Protein AF-A0A914EU51-F1 (afdb_monomer)

Sequence (148 aa):
MKSFIVLIAVGLFVVALAEDKKKPPFLEGADEKTVKEFEELLSKSGGLTDKQIDEAVDAWAAKQAAAIKTKYTSFKGELKKHQEASEAAHKAAVAKFSADAKGADEKLSAIANNPALSAKEKGEKIEQIISGLPKPVREEIEKAMQGK

pLDDT: mean 75.96, std 17.78, range [23.94, 95.0]

Structure (mmCIF, N/CA/C/O backbone):
data_AF-A0A914EU51-F1
#
_entry.id   AF-A0A914EU51-F1
#
loop_
_atom_site.group_PDB
_atom_site.id
_atom_site.type_symbol
_atom_site.label_atom_id
_atom_site.label_alt_id
_atom_site.label_comp_id
_atom_site.label_asym_id
_atom_site.label_entity_id
_atom_site.label_seq_id
_atom_site.pdbx_PDB_ins_code
_atom_site.Cartn_x
_atom_site.Cartn_y
_atom_site.Cartn_z
_atom_site.occupancy
_atom_site.B_iso_or_equiv
_atom_site.auth_seq_id
_atom_site.auth_comp_id
_atom_site.auth_asym_id
_atom_site.auth_atom_id
_atom_site.pdbx_PDB_model_num
ATOM 1 N N . MET A 1 1 ? 2.422 14.700 19.267 1.00 27.89 1 MET A N 1
ATOM 2 C CA . MET A 1 1 ? 1.555 13.703 18.607 1.00 27.89 1 MET A CA 1
ATOM 3 C C . MET A 1 1 ? 2.331 12.405 18.554 1.00 27.89 1 MET A C 1
ATOM 5 O O . MET A 1 1 ? 3.401 12.394 17.966 1.00 27.89 1 MET A O 1
ATOM 9 N N . LYS A 1 2 ? 1.894 11.374 19.282 1.00 24.66 2 LYS A N 1
ATOM 10 C CA . LYS A 1 2 ? 2.523 10.050 19.215 1.00 24.66 2 LYS A CA 1
ATOM 11 C C . LYS A 1 2 ? 2.032 9.408 17.923 1.00 24.66 2 LYS A C 1
ATOM 13 O O . LYS A 1 2 ? 0.828 9.242 17.771 1.00 24.66 2 LYS A O 1
ATOM 18 N N . SER A 1 3 ? 2.943 9.184 16.981 1.00 23.94 3 SER A N 1
ATOM 19 C CA . SER A 1 3 ? 2.644 8.598 15.678 1.00 23.94 3 SER A CA 1
ATOM 20 C C . SER A 1 3 ? 1.916 7.274 15.869 1.00 23.94 3 SER A C 1
ATOM 22 O O . SER A 1 3 ? 2.454 6.344 16.468 1.00 23.94 3 SER A O 1
ATOM 24 N N . PHE A 1 4 ? 0.677 7.215 15.390 1.00 30.17 4 PHE A N 1
ATOM 25 C CA . PHE A 1 4 ? -0.086 5.986 15.295 1.00 30.17 4 PHE A CA 1
ATOM 26 C C . PHE A 1 4 ? 0.569 5.145 14.202 1.00 30.17 4 PHE A C 1
ATOM 28 O O . PHE A 1 4 ? 0.334 5.374 13.017 1.00 30.17 4 PHE A O 1
ATOM 35 N N . ILE A 1 5 ? 1.418 4.193 14.590 1.00 29.16 5 ILE A N 1
ATOM 36 C CA . ILE A 1 5 ? 1.791 3.092 13.703 1.00 29.16 5 ILE A CA 1
ATOM 37 C C . ILE A 1 5 ? 0.566 2.185 13.658 1.00 29.16 5 ILE A C 1
ATOM 39 O O . ILE A 1 5 ? 0.498 1.141 14.297 1.00 29.16 5 ILE A O 1
ATOM 43 N N . VAL A 1 6 ? -0.455 2.628 12.928 1.00 32.88 6 VAL A N 1
ATOM 44 C CA . VAL A 1 6 ? -1.298 1.666 12.245 1.00 32.88 6 VAL A CA 1
ATOM 45 C C . VAL A 1 6 ? -0.300 0.952 11.336 1.00 32.88 6 VAL A C 1
ATOM 47 O O . VAL A 1 6 ? 0.375 1.602 10.532 1.00 32.88 6 VAL A O 1
ATOM 50 N N . LEU A 1 7 ? -0.139 -0.362 11.497 1.00 34.78 7 LEU A N 1
ATOM 51 C CA . LEU A 1 7 ? 0.346 -1.218 10.417 1.00 34.78 7 LEU A CA 1
ATOM 52 C C . LEU A 1 7 ? -0.720 -1.134 9.323 1.00 34.78 7 LEU A C 1
ATOM 54 O O . LEU A 1 7 ? -1.510 -2.045 9.102 1.00 34.78 7 LEU A O 1
ATOM 58 N N . ILE A 1 8 ? -0.831 0.046 8.711 1.00 36.59 8 ILE A N 1
ATOM 59 C CA . ILE A 1 8 ? -1.607 0.239 7.516 1.00 36.59 8 ILE A CA 1
ATOM 60 C C . ILE A 1 8 ? -0.867 -0.683 6.561 1.00 36.59 8 ILE A C 1
ATOM 62 O O . ILE A 1 8 ? 0.346 -0.539 6.368 1.00 36.59 8 ILE A O 1
ATOM 66 N N . ALA A 1 9 ? -1.589 -1.613 5.955 1.00 39.19 9 ALA A N 1
ATOM 67 C CA . ALA A 1 9 ? -1.248 -2.075 4.625 1.00 39.19 9 ALA A CA 1
ATOM 68 C C . ALA A 1 9 ? -1.302 -0.850 3.682 1.00 39.19 9 ALA A C 1
ATOM 70 O O . ALA A 1 9 ? -2.173 -0.730 2.825 1.00 39.19 9 ALA A O 1
ATOM 71 N N . VAL A 1 10 ? -0.439 0.152 3.918 1.00 41.22 10 VAL A N 1
ATOM 72 C CA . VAL A 1 10 ? -0.095 1.148 2.920 1.00 41.22 10 VAL A CA 1
ATOM 73 C C . VAL A 1 10 ? 0.553 0.293 1.859 1.00 41.22 10 VAL A C 1
ATOM 75 O O . VAL A 1 10 ? 1.461 -0.470 2.206 1.00 41.22 10 VAL A O 1
ATOM 78 N N . GLY A 1 11 ? 0.041 0.361 0.627 1.00 41.41 11 GLY A N 1
ATOM 79 C CA . GLY A 1 11 ? 0.527 -0.423 -0.501 1.00 41.41 11 GLY A CA 1
ATOM 80 C C . GLY A 1 11 ? 2.029 -0.643 -0.381 1.00 41.41 11 GLY A C 1
ATOM 81 O O . GLY A 1 11 ? 2.776 0.312 -0.166 1.00 41.41 11 GLY A O 1
ATOM 82 N N . LEU A 1 12 ? 2.430 -1.915 -0.406 1.00 46.75 12 LEU A N 1
ATOM 83 C CA . LEU A 1 12 ? 3.715 -2.474 0.049 1.00 46.75 12 LEU A CA 1
ATOM 84 C C . LEU A 1 12 ? 4.969 -1.677 -0.376 1.00 46.75 12 LEU A C 1
ATOM 86 O O . LEU A 1 12 ? 6.019 -1.762 0.259 1.00 46.75 12 LEU A O 1
ATOM 90 N N . PHE A 1 13 ? 4.848 -0.861 -1.419 1.00 44.25 13 PHE A N 1
ATOM 91 C CA . PHE A 1 13 ? 5.833 0.115 -1.864 1.00 44.25 13 PHE A CA 1
ATOM 92 C C . PHE A 1 13 ? 6.138 1.261 -0.889 1.00 44.25 13 PHE A C 1
ATOM 94 O O . PHE A 1 13 ? 7.287 1.691 -0.828 1.00 44.25 13 PHE A O 1
ATOM 101 N N . VAL A 1 14 ? 5.165 1.752 -0.118 1.00 42.38 14 VAL A N 1
ATOM 102 C CA . VAL A 1 14 ? 5.373 2.876 0.813 1.00 42.38 14 VAL A CA 1
ATOM 103 C C . VAL A 1 14 ? 6.035 2.406 2.110 1.00 42.38 14 VAL A C 1
ATOM 105 O O . VAL A 1 14 ? 6.893 3.105 2.643 1.00 42.38 14 VAL A O 1
ATOM 108 N N . VAL A 1 15 ? 5.715 1.196 2.587 1.00 41.28 15 VAL A N 1
ATOM 109 C CA . VAL A 1 15 ? 6.354 0.609 3.782 1.00 41.28 15 VAL A CA 1
ATOM 110 C C . VAL A 1 15 ? 7.833 0.299 3.523 1.00 41.28 15 VAL A C 1
ATOM 112 O O . VAL A 1 15 ? 8.671 0.579 4.375 1.00 41.28 15 VAL A O 1
ATOM 115 N N . ALA A 1 16 ? 8.183 -0.167 2.318 1.00 42.03 16 ALA A N 1
ATOM 116 C CA . ALA A 1 16 ? 9.572 -0.443 1.936 1.00 42.03 16 ALA A CA 1
ATOM 117 C C . ALA A 1 16 ? 10.491 0.800 1.920 1.00 42.03 16 ALA A C 1
ATOM 119 O O . ALA A 1 16 ? 11.708 0.642 1.887 1.00 42.03 16 ALA A O 1
ATOM 120 N N . LEU A 1 17 ? 9.928 2.015 1.935 1.00 43.47 17 LEU A N 1
ATOM 121 C CA . LEU A 1 17 ? 10.670 3.281 2.011 1.00 43.47 17 LEU A CA 1
ATOM 122 C C . LEU A 1 17 ? 10.691 3.892 3.419 1.00 43.47 17 LEU A C 1
ATOM 124 O O . LEU A 1 17 ? 11.379 4.888 3.637 1.00 43.47 17 LEU A O 1
ATOM 128 N N . ALA A 1 18 ? 9.904 3.341 4.349 1.00 40.09 18 ALA A N 1
ATOM 129 C CA . ALA A 1 18 ? 9.796 3.826 5.723 1.00 40.09 18 ALA A CA 1
ATOM 130 C C . ALA A 1 18 ? 10.817 3.165 6.667 1.00 40.09 18 ALA A C 1
ATOM 132 O O . ALA A 1 18 ? 11.184 3.758 7.679 1.00 40.09 18 ALA A O 1
ATOM 133 N N . GLU A 1 19 ? 11.301 1.966 6.336 1.00 39.16 19 GLU A N 1
ATOM 134 C CA . GLU A 1 19 ? 12.527 1.416 6.921 1.00 39.16 19 GLU A CA 1
ATOM 135 C C . GLU A 1 19 ? 13.728 2.103 6.245 1.00 39.16 19 GLU A C 1
ATOM 137 O O . GLU A 1 19 ? 13.671 2.348 5.046 1.00 39.16 19 GLU A O 1
ATOM 142 N N . ASP A 1 20 ? 14.817 2.407 6.965 1.00 41.88 20 ASP A N 1
ATOM 143 C CA . ASP A 1 20 ? 16.021 3.165 6.531 1.00 41.88 20 ASP A CA 1
ATOM 144 C C . ASP A 1 20 ? 16.712 2.725 5.206 1.00 41.88 20 ASP A C 1
ATOM 146 O O . ASP A 1 20 ? 17.749 3.262 4.798 1.00 41.88 20 ASP A O 1
ATOM 150 N N . LYS A 1 21 ? 16.153 1.757 4.475 1.00 48.69 21 LYS A N 1
ATOM 151 C CA . LYS A 1 21 ? 16.490 1.450 3.089 1.00 48.69 21 LYS A CA 1
ATOM 152 C C . LYS A 1 21 ? 15.927 2.522 2.149 1.00 48.69 21 LYS A C 1
ATOM 154 O O . LYS A 1 21 ? 14.839 2.401 1.602 1.00 48.69 21 LYS A O 1
ATOM 159 N N . LYS A 1 22 ? 16.767 3.509 1.821 1.00 57.84 22 LYS A N 1
ATOM 160 C CA . LYS A 1 22 ? 16.542 4.503 0.743 1.00 57.84 22 LYS A CA 1
ATOM 161 C C . LYS A 1 22 ? 16.153 3.919 -0.632 1.00 57.84 22 LYS A C 1
ATOM 163 O O . LYS A 1 22 ? 15.785 4.688 -1.510 1.00 57.84 22 LYS A O 1
ATOM 168 N N . LYS A 1 23 ? 16.268 2.602 -0.857 1.00 72.06 23 LYS A N 1
ATOM 169 C CA . LYS A 1 23 ? 15.951 1.946 -2.134 1.00 72.06 23 LYS A CA 1
ATOM 170 C C . LYS A 1 23 ? 15.343 0.548 -1.935 1.00 72.06 23 LYS A C 1
ATOM 172 O O . LYS A 1 23 ? 15.867 -0.216 -1.120 1.00 72.06 23 LYS A O 1
ATOM 177 N N . PRO A 1 24 ? 14.309 0.171 -2.711 1.00 76.44 24 PRO A N 1
ATOM 178 C CA . PRO A 1 24 ? 13.788 -1.191 -2.731 1.00 76.44 24 PRO A CA 1
ATOM 179 C C . PRO A 1 24 ? 14.855 -2.241 -3.096 1.00 76.44 24 PRO A C 1
ATOM 181 O O . PRO A 1 24 ? 15.715 -1.962 -3.939 1.00 76.44 24 PRO A O 1
ATOM 184 N N . PRO A 1 25 ? 14.770 -3.477 -2.561 1.00 83.38 25 PRO A N 1
ATOM 185 C CA . PRO A 1 25 ? 15.740 -4.545 -2.834 1.00 83.38 25 PRO A CA 1
ATOM 186 C C . PRO A 1 25 ? 15.936 -4.852 -4.326 1.00 83.38 25 PRO A C 1
ATOM 188 O O . PRO A 1 25 ? 17.044 -5.153 -4.771 1.00 83.38 25 PRO A O 1
ATOM 191 N N . PHE A 1 26 ? 14.884 -4.727 -5.143 1.00 87.25 26 PHE A N 1
ATOM 192 C CA . PHE A 1 26 ? 14.992 -4.991 -6.580 1.00 87.25 26 PHE A CA 1
ATOM 193 C C . PHE A 1 26 ? 15.805 -3.940 -7.355 1.00 87.25 26 PHE A C 1
ATOM 195 O O . PHE A 1 26 ? 16.212 -4.212 -8.485 1.00 87.25 26 PHE A O 1
ATOM 202 N N . LEU A 1 27 ? 16.086 -2.783 -6.744 1.00 89.56 27 LEU A N 1
ATOM 203 C CA . LEU A 1 27 ? 16.973 -1.739 -7.270 1.00 89.56 27 LEU A CA 1
ATOM 204 C C . LEU A 1 27 ? 18.406 -1.835 -6.733 1.00 89.56 27 LEU A C 1
ATOM 206 O O . LEU A 1 27 ? 19.247 -0.984 -7.029 1.00 89.56 27 LEU A O 1
ATOM 210 N N . GLU A 1 28 ? 18.737 -2.856 -5.942 1.00 86.81 28 GLU A N 1
ATOM 211 C CA . GLU A 1 28 ? 20.114 -3.050 -5.497 1.00 86.81 28 GLU A CA 1
ATOM 212 C C . GLU A 1 28 ? 21.043 -3.297 -6.695 1.00 86.81 28 GLU A C 1
ATOM 214 O O . GLU A 1 28 ? 20.856 -4.234 -7.478 1.00 86.81 28 GLU A O 1
ATOM 219 N N . GLY A 1 29 ? 22.055 -2.436 -6.834 1.00 85.38 29 GLY A N 1
ATOM 220 C CA . GLY A 1 29 ? 23.008 -2.460 -7.945 1.00 85.38 29 GLY A CA 1
ATOM 221 C C . GLY A 1 29 ? 22.483 -1.861 -9.255 1.00 85.38 29 GLY A C 1
ATOM 222 O O . GLY A 1 29 ? 23.191 -1.940 -10.253 1.00 85.38 29 GLY A O 1
ATOM 223 N N . ALA A 1 30 ? 21.277 -1.282 -9.270 1.00 89.38 30 ALA A N 1
ATOM 224 C CA . ALA A 1 30 ? 20.811 -0.489 -10.403 1.00 89.38 30 ALA A CA 1
ATOM 225 C C . ALA A 1 30 ? 21.626 0.809 -10.526 1.00 89.38 30 ALA A C 1
ATOM 227 O O . ALA A 1 30 ? 22.119 1.345 -9.529 1.00 89.38 30 ALA A O 1
ATOM 228 N N . ASP A 1 31 ? 21.764 1.308 -11.752 1.00 91.94 31 ASP A N 1
ATOM 229 C CA . ASP A 1 31 ? 22.397 2.595 -12.018 1.00 91.94 31 ASP A CA 1
ATOM 230 C C . ASP A 1 31 ? 21.533 3.764 -11.511 1.00 91.94 31 ASP A C 1
ATOM 232 O O . ASP A 1 31 ? 20.320 3.640 -11.317 1.00 91.94 31 ASP A O 1
ATOM 236 N N . GLU A 1 32 ? 22.157 4.927 -11.312 1.00 90.06 32 GLU A N 1
ATOM 237 C CA . GLU A 1 32 ? 21.477 6.108 -10.768 1.00 90.06 32 GLU A CA 1
ATOM 238 C C . GLU A 1 32 ? 20.288 6.573 -11.613 1.00 90.06 32 GLU A C 1
ATOM 240 O O . GLU A 1 32 ? 19.326 7.106 -11.060 1.00 90.06 32 GLU A O 1
ATOM 245 N N . LYS A 1 33 ? 20.331 6.390 -12.939 1.00 92.31 33 LYS A N 1
ATOM 246 C CA . LYS A 1 33 ? 19.235 6.806 -13.818 1.00 92.31 33 LYS A CA 1
ATOM 247 C C . LYS A 1 33 ? 18.011 5.932 -13.563 1.00 92.31 33 LYS A C 1
ATOM 249 O O . LYS A 1 33 ? 16.933 6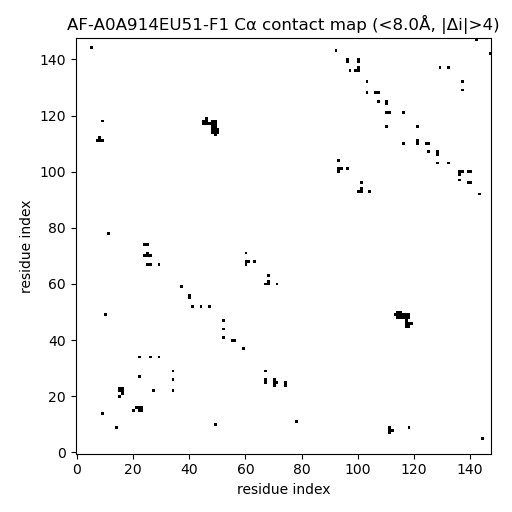.468 -13.336 1.00 92.31 33 LYS A O 1
ATOM 254 N N . THR A 1 34 ? 18.188 4.614 -13.523 1.00 92.25 34 THR A N 1
ATOM 255 C CA . THR A 1 34 ? 17.116 3.664 -13.194 1.00 92.25 34 THR A CA 1
ATOM 256 C C . THR A 1 34 ? 16.499 3.951 -11.820 1.00 92.25 34 THR A C 1
ATOM 258 O O . THR A 1 34 ? 15.277 3.915 -11.667 1.00 92.25 34 THR A O 1
ATOM 261 N N . VAL A 1 35 ? 17.327 4.262 -10.815 1.00 90.31 35 VAL A N 1
ATOM 262 C CA . VAL A 1 35 ? 16.843 4.604 -9.467 1.00 90.31 35 VAL A CA 1
ATOM 263 C C . VAL A 1 35 ? 16.022 5.897 -9.487 1.00 90.31 35 VAL A C 1
ATOM 265 O O . VAL A 1 35 ? 14.908 5.908 -8.968 1.00 90.31 35 VAL A O 1
ATOM 268 N N . LYS A 1 36 ? 16.511 6.953 -10.148 1.00 89.94 36 LYS A N 1
ATOM 269 C CA . LYS A 1 36 ? 15.780 8.225 -10.281 1.00 89.94 36 LYS A CA 1
ATOM 270 C C . LYS A 1 36 ? 14.458 8.074 -11.027 1.00 89.94 36 LYS A C 1
ATOM 272 O O . LYS A 1 36 ? 13.461 8.648 -10.605 1.00 89.94 36 LYS A O 1
ATOM 277 N N . GLU A 1 37 ? 14.418 7.285 -12.101 1.00 91.44 37 GLU A N 1
ATOM 278 C CA . GLU A 1 37 ? 13.171 7.003 -12.830 1.00 91.44 37 GLU A CA 1
ATOM 279 C C . GLU A 1 37 ? 12.108 6.395 -11.907 1.00 91.44 37 GLU A C 1
ATOM 281 O O . GLU A 1 37 ? 10.930 6.753 -11.976 1.00 91.44 37 GLU A O 1
ATOM 286 N N . PHE A 1 38 ? 12.529 5.490 -11.024 1.00 89.81 38 PHE A N 1
ATOM 287 C CA . PHE A 1 38 ? 11.644 4.867 -10.055 1.00 89.81 38 PHE A CA 1
ATOM 288 C C . PHE A 1 38 ? 11.190 5.846 -8.954 1.00 89.81 38 PHE A C 1
ATOM 290 O O . PHE A 1 38 ? 10.003 5.911 -8.639 1.00 89.81 38 PHE A O 1
ATOM 297 N N . GLU A 1 39 ? 12.096 6.658 -8.405 1.00 86.00 39 GLU A N 1
ATOM 298 C CA . GLU A 1 39 ? 11.758 7.709 -7.428 1.00 86.00 39 GLU A CA 1
ATOM 299 C C . GLU A 1 39 ? 10.777 8.744 -8.010 1.00 86.00 39 GLU A C 1
ATOM 301 O O . GLU A 1 39 ? 9.806 9.144 -7.359 1.00 86.00 39 GLU A O 1
ATOM 306 N N . GLU A 1 40 ? 10.973 9.148 -9.266 1.00 87.62 40 GLU A N 1
ATOM 307 C CA . GLU A 1 40 ? 10.062 10.050 -9.970 1.00 87.62 40 GLU A CA 1
ATOM 308 C C . GLU A 1 40 ? 8.673 9.438 -10.170 1.00 87.62 40 GLU A C 1
ATOM 310 O O . GLU A 1 40 ? 7.668 10.138 -10.026 1.00 87.62 40 GLU A O 1
ATOM 315 N N . LEU A 1 41 ? 8.595 8.142 -10.483 1.00 86.56 41 LEU A N 1
ATOM 316 C CA . LEU A 1 41 ? 7.323 7.427 -10.581 1.00 86.56 41 LEU A CA 1
ATOM 317 C C . LEU A 1 41 ? 6.565 7.491 -9.252 1.00 86.56 41 LEU A C 1
ATOM 319 O O . LEU A 1 41 ? 5.378 7.830 -9.228 1.00 86.56 41 LEU A O 1
ATOM 323 N N . LEU A 1 42 ? 7.253 7.233 -8.139 1.00 82.00 42 LEU A N 1
ATOM 324 C CA . LEU A 1 42 ? 6.640 7.252 -6.814 1.00 82.00 42 LEU A CA 1
ATOM 325 C C . LEU A 1 42 ? 6.233 8.656 -6.360 1.00 82.00 42 LEU A C 1
ATOM 327 O O . LEU A 1 42 ? 5.140 8.832 -5.829 1.00 82.00 42 LEU A O 1
ATOM 331 N N . SER A 1 43 ? 7.049 9.679 -6.615 1.00 80.50 43 SER A N 1
ATOM 332 C CA . SER A 1 43 ? 6.689 11.062 -6.255 1.00 80.50 43 SER A CA 1
ATOM 333 C C . SER A 1 43 ? 5.438 11.567 -6.988 1.00 80.50 43 SER A C 1
ATOM 335 O O . SER A 1 43 ? 4.674 12.357 -6.436 1.00 80.50 43 SER A O 1
ATOM 337 N N . LYS A 1 44 ? 5.171 11.064 -8.201 1.00 81.69 44 LYS A N 1
ATOM 338 C CA . LYS A 1 44 ? 3.953 11.361 -8.979 1.00 81.69 44 LYS A CA 1
ATOM 339 C C . LYS A 1 44 ? 2.742 10.518 -8.560 1.00 81.69 44 LYS A C 1
ATOM 341 O O . LYS A 1 44 ? 1.633 10.774 -9.020 1.00 81.69 44 LYS A O 1
ATOM 346 N N . SER A 1 45 ? 2.934 9.541 -7.675 1.00 76.00 45 SER A N 1
ATOM 347 C CA . SER A 1 45 ? 1.909 8.569 -7.285 1.00 76.00 45 SER A CA 1
ATOM 348 C C . SER A 1 45 ? 1.026 9.010 -6.113 1.00 76.00 45 SER A C 1
ATOM 350 O O . SER A 1 45 ? 0.097 8.296 -5.754 1.00 76.00 45 SER A O 1
ATOM 352 N N . GLY A 1 46 ? 1.260 10.187 -5.519 1.00 71.69 46 GLY A N 1
ATOM 353 C CA . GLY A 1 46 ? 0.594 10.612 -4.275 1.00 71.69 46 GLY A CA 1
ATOM 354 C C . GLY A 1 46 ? -0.941 10.711 -4.322 1.00 71.69 46 GLY A C 1
ATOM 355 O O . GLY A 1 46 ? -1.576 10.698 -3.271 1.00 71.69 46 GLY A O 1
ATOM 356 N N . GLY A 1 47 ? -1.540 10.801 -5.514 1.00 76.06 47 GLY A N 1
ATOM 357 C CA . GLY A 1 47 ? -2.997 10.794 -5.710 1.00 76.06 47 GLY A CA 1
ATOM 358 C C . GLY A 1 47 ? -3.554 9.508 -6.325 1.00 76.06 47 GLY A C 1
ATOM 359 O O . GLY A 1 47 ? -4.753 9.435 -6.574 1.00 76.06 47 GLY A O 1
ATOM 360 N N . LEU A 1 48 ? -2.701 8.526 -6.614 1.00 79.31 48 LEU A N 1
ATOM 361 C CA . LEU A 1 48 ? -3.105 7.279 -7.249 1.00 79.31 48 LEU A CA 1
ATOM 362 C C . LEU A 1 48 ? -3.655 6.292 -6.215 1.00 79.31 48 LEU A C 1
ATOM 364 O O . LEU A 1 48 ? -3.265 6.304 -5.044 1.00 79.31 48 LEU A O 1
ATOM 368 N N . THR A 1 49 ? -4.561 5.424 -6.658 1.00 81.75 49 THR A N 1
ATOM 369 C CA . THR A 1 49 ? -4.969 4.259 -5.869 1.00 81.75 49 THR A CA 1
ATOM 370 C C . THR A 1 49 ? -3.849 3.229 -5.849 1.00 81.75 49 THR A C 1
ATOM 372 O O . THR A 1 49 ? -3.040 3.175 -6.777 1.00 81.75 49 THR A O 1
ATOM 375 N N . ASP A 1 50 ? -3.829 2.352 -4.848 1.00 76.69 50 ASP A N 1
ATOM 376 C CA . ASP A 1 50 ? -2.823 1.284 -4.774 1.00 76.69 50 ASP A CA 1
ATOM 377 C C . ASP A 1 50 ? -2.759 0.462 -6.071 1.00 76.69 50 ASP A C 1
ATOM 379 O O . ASP A 1 50 ? -1.675 0.218 -6.593 1.00 76.69 50 ASP A O 1
ATOM 383 N N . LYS A 1 51 ? -3.916 0.139 -6.669 1.00 82.06 51 LYS A N 1
ATOM 384 C CA . LYS A 1 51 ? -3.980 -0.532 -7.977 1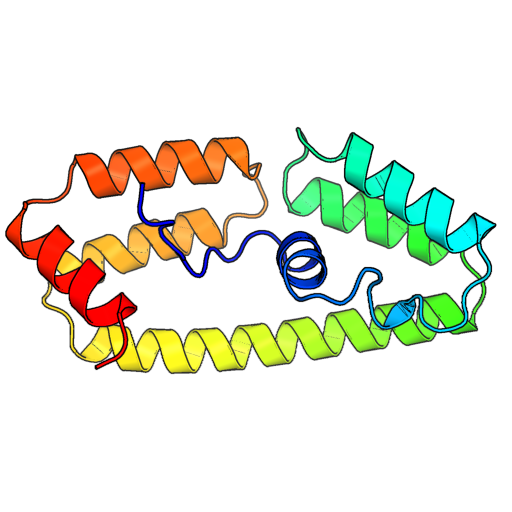.00 82.06 51 LYS A CA 1
ATOM 385 C C . LYS A 1 51 ? -3.255 0.244 -9.080 1.00 82.06 51 LYS A C 1
ATOM 387 O O . LYS A 1 51 ? -2.543 -0.349 -9.881 1.00 82.06 51 LYS A O 1
ATOM 392 N N . GLN A 1 52 ? -3.458 1.556 -9.149 1.00 84.12 52 GLN A N 1
ATOM 393 C CA . GLN A 1 52 ? -2.833 2.398 -10.169 1.00 84.12 52 GLN A CA 1
ATOM 394 C C . GLN A 1 52 ? -1.320 2.516 -9.952 1.00 84.12 52 GLN A C 1
ATOM 396 O O . GLN A 1 52 ? -0.569 2.572 -10.924 1.00 84.12 52 GLN A O 1
ATOM 401 N N . ILE A 1 53 ? -0.870 2.530 -8.693 1.00 83.62 53 ILE A N 1
ATOM 402 C CA . ILE A 1 53 ? 0.556 2.489 -8.348 1.00 83.62 53 ILE A CA 1
ATOM 403 C C . ILE A 1 53 ? 1.155 1.156 -8.796 1.00 83.62 53 ILE A C 1
ATOM 405 O O . ILE A 1 53 ? 2.169 1.155 -9.491 1.00 83.62 53 ILE A O 1
ATOM 409 N N . ASP A 1 54 ? 0.508 0.035 -8.470 1.00 83.94 54 ASP A N 1
ATOM 410 C CA . ASP A 1 54 ? 0.954 -1.297 -8.881 1.00 83.94 54 ASP A CA 1
ATOM 411 C C . ASP A 1 54 ? 1.061 -1.409 -10.407 1.00 83.94 54 ASP A C 1
ATOM 413 O O . ASP A 1 54 ? 2.094 -1.831 -10.922 1.00 83.94 54 ASP A O 1
ATOM 417 N N . GLU A 1 55 ? 0.043 -0.953 -11.144 1.00 88.12 55 GLU A N 1
ATOM 418 C CA . GLU A 1 55 ? 0.050 -0.926 -12.612 1.00 88.12 55 GLU A CA 1
ATOM 419 C C . GLU A 1 55 ? 1.170 -0.034 -13.173 1.00 88.12 55 GLU A C 1
ATOM 421 O O . GLU A 1 55 ? 1.837 -0.410 -14.141 1.00 88.12 55 GLU A O 1
ATOM 426 N N . ALA A 1 56 ? 1.419 1.130 -12.563 1.00 88.44 56 ALA A N 1
ATOM 427 C CA . ALA A 1 56 ? 2.497 2.025 -12.972 1.00 88.44 56 ALA A CA 1
ATOM 428 C C . ALA A 1 56 ? 3.876 1.385 -12.755 1.00 88.44 56 ALA A C 1
ATOM 430 O O . ALA A 1 56 ? 4.729 1.442 -13.648 1.00 88.44 56 ALA A O 1
ATOM 431 N N . VAL A 1 57 ? 4.096 0.747 -11.601 1.00 89.81 57 VAL A N 1
ATOM 432 C CA . VAL A 1 57 ? 5.357 0.066 -11.293 1.00 89.81 57 VAL A CA 1
ATOM 433 C C . VAL A 1 57 ? 5.539 -1.177 -12.168 1.00 89.81 57 VAL A C 1
ATOM 435 O O . VAL A 1 57 ? 6.635 -1.374 -12.691 1.00 89.81 57 VAL A O 1
ATOM 438 N N . ASP A 1 58 ? 4.491 -1.974 -12.401 1.00 91.06 58 ASP A N 1
ATOM 439 C CA . ASP A 1 58 ? 4.525 -3.126 -13.312 1.00 91.06 58 ASP A CA 1
ATOM 440 C C . ASP A 1 58 ? 4.903 -2.675 -14.738 1.00 91.06 58 ASP A C 1
ATOM 442 O O . ASP A 1 58 ? 5.789 -3.255 -15.377 1.00 91.06 58 ASP A O 1
ATOM 446 N N . ALA A 1 59 ? 4.294 -1.588 -15.226 1.00 93.12 59 ALA A N 1
ATOM 447 C CA . ALA A 1 59 ? 4.592 -1.020 -16.539 1.00 93.12 59 ALA A CA 1
ATOM 448 C C . ALA A 1 59 ? 6.012 -0.438 -16.634 1.00 93.12 59 ALA A C 1
ATOM 450 O O . ALA A 1 59 ? 6.650 -0.531 -17.688 1.00 93.12 59 ALA A O 1
ATOM 451 N N . TRP A 1 60 ? 6.519 0.163 -15.555 1.00 94.25 60 TRP A N 1
ATOM 452 C CA . TRP A 1 60 ? 7.904 0.624 -15.471 1.00 94.25 60 TRP A CA 1
ATOM 453 C C . TRP A 1 60 ? 8.874 -0.561 -15.476 1.00 94.25 60 TRP A C 1
ATOM 455 O O . TRP A 1 60 ? 9.774 -0.597 -16.315 1.00 94.25 60 TRP A O 1
ATOM 465 N N . ALA A 1 61 ? 8.653 -1.571 -14.631 1.00 93.00 61 ALA A N 1
ATOM 466 C CA . ALA A 1 61 ? 9.509 -2.748 -14.510 1.00 93.00 61 ALA A CA 1
ATOM 467 C C . ALA A 1 61 ? 9.585 -3.526 -15.831 1.00 93.00 61 ALA A C 1
ATOM 469 O O . ALA A 1 61 ? 10.662 -3.962 -16.241 1.00 93.00 61 ALA A O 1
ATOM 470 N N . ALA A 1 62 ? 8.473 -3.627 -16.566 1.00 94.06 62 ALA A N 1
ATOM 471 C CA . ALA A 1 62 ? 8.424 -4.262 -17.881 1.00 94.06 62 ALA A CA 1
ATOM 472 C C . ALA A 1 62 ? 9.356 -3.613 -18.928 1.00 94.06 62 ALA A C 1
ATOM 474 O O . ALA A 1 62 ? 9.720 -4.275 -19.905 1.00 94.06 62 ALA A O 1
ATOM 475 N N . LYS A 1 63 ? 9.788 -2.363 -18.728 1.00 95.00 63 LYS A N 1
ATOM 476 C CA . LYS A 1 63 ? 10.726 -1.647 -19.614 1.00 95.00 63 LYS A CA 1
ATOM 477 C C . LYS A 1 63 ? 12.192 -1.782 -19.192 1.00 95.00 63 LYS A C 1
ATOM 479 O O . LYS A 1 63 ? 13.072 -1.415 -19.963 1.00 95.00 63 LYS A O 1
ATOM 484 N N . GLN A 1 64 ? 12.458 -2.320 -18.003 1.00 94.44 64 GLN A N 1
ATOM 485 C CA . GLN A 1 64 ? 13.803 -2.394 -17.436 1.00 94.44 64 GLN A CA 1
ATOM 486 C C . GLN A 1 64 ? 14.632 -3.553 -17.999 1.00 94.44 64 GLN A C 1
ATOM 488 O O . GLN A 1 64 ? 14.129 -4.430 -18.702 1.00 94.44 64 GLN A O 1
ATOM 493 N N . ALA A 1 65 ? 15.924 -3.586 -17.671 1.00 93.56 65 ALA A N 1
ATOM 494 C CA . ALA A 1 65 ? 16.794 -4.710 -18.010 1.00 93.56 65 ALA A CA 1
ATOM 495 C C . ALA A 1 65 ? 16.319 -6.023 -17.354 1.00 93.56 65 ALA A C 1
ATOM 497 O O . ALA A 1 65 ? 15.694 -6.021 -16.290 1.00 93.56 65 ALA A O 1
ATOM 498 N N . ALA A 1 66 ? 16.668 -7.165 -17.961 1.00 93.88 66 ALA A N 1
ATOM 499 C CA . ALA A 1 66 ? 16.250 -8.492 -17.493 1.00 93.88 66 ALA A CA 1
ATOM 500 C C . ALA A 1 66 ? 16.571 -8.741 -16.007 1.00 93.88 66 ALA A C 1
ATOM 502 O O . ALA A 1 66 ? 15.747 -9.295 -15.285 1.00 93.88 66 ALA A O 1
ATOM 503 N N . ALA A 1 67 ? 17.725 -8.264 -15.528 1.00 92.31 67 ALA A N 1
ATOM 504 C CA . ALA A 1 67 ? 18.113 -8.380 -14.124 1.00 92.31 67 ALA A CA 1
ATOM 505 C C . ALA A 1 67 ? 17.109 -7.703 -13.171 1.00 92.31 67 ALA A C 1
ATOM 507 O O . ALA A 1 67 ? 16.735 -8.293 -12.158 1.00 92.31 67 ALA A O 1
ATOM 508 N N . ILE A 1 68 ? 16.634 -6.499 -13.506 1.00 92.50 68 ILE A N 1
ATOM 509 C CA . ILE A 1 68 ? 15.662 -5.755 -12.691 1.00 92.50 68 ILE A CA 1
ATOM 510 C C . ILE A 1 68 ? 14.295 -6.434 -12.749 1.00 92.50 68 ILE A C 1
ATOM 512 O O . ILE A 1 68 ? 13.679 -6.621 -11.706 1.00 92.50 68 ILE A O 1
ATOM 516 N N . LYS A 1 69 ? 13.845 -6.880 -13.932 1.00 92.94 69 LYS A N 1
ATOM 517 C CA . LYS A 1 69 ? 12.575 -7.620 -14.075 1.00 92.94 69 LYS A CA 1
ATOM 518 C C . LYS A 1 69 ? 12.523 -8.854 -13.178 1.00 92.94 69 LYS A C 1
ATOM 520 O O . LYS A 1 69 ? 11.524 -9.079 -12.494 1.00 92.94 69 LYS A O 1
ATOM 525 N N . THR A 1 70 ? 13.604 -9.635 -13.162 1.00 92.94 70 THR A N 1
ATOM 526 C CA . THR A 1 70 ? 13.708 -10.834 -12.325 1.00 92.94 70 THR A CA 1
ATOM 527 C C . THR A 1 70 ? 13.660 -10.473 -10.845 1.00 92.94 70 THR A C 1
ATOM 529 O O . THR A 1 70 ? 12.840 -11.027 -10.117 1.00 92.94 70 THR A O 1
ATOM 532 N N . LYS A 1 71 ? 14.475 -9.506 -10.399 1.00 91.31 71 LYS A N 1
ATOM 533 C CA . LYS A 1 71 ? 14.471 -9.069 -8.995 1.00 91.31 71 LYS A CA 1
ATOM 534 C C . LYS A 1 71 ? 13.116 -8.503 -8.569 1.00 91.31 71 LYS A C 1
ATOM 536 O O . LYS A 1 71 ? 12.656 -8.799 -7.473 1.00 91.31 71 LYS A O 1
ATOM 541 N N . TYR A 1 72 ? 12.465 -7.735 -9.438 1.00 90.94 72 TYR A N 1
ATOM 542 C CA . TYR A 1 72 ? 11.140 -7.173 -9.198 1.00 90.94 72 TYR A CA 1
ATOM 543 C C . TYR A 1 72 ? 10.072 -8.265 -9.048 1.00 90.94 72 TYR A C 1
ATOM 545 O O . TYR A 1 72 ? 9.278 -8.237 -8.111 1.00 90.94 72 TYR A O 1
ATOM 553 N N . THR A 1 73 ? 10.097 -9.276 -9.918 1.00 90.25 73 THR A N 1
ATOM 554 C CA . THR A 1 73 ? 9.173 -10.418 -9.840 1.00 90.25 73 THR A CA 1
ATOM 555 C C . THR A 1 73 ? 9.369 -11.205 -8.542 1.00 90.25 73 THR A C 1
ATOM 557 O O . THR A 1 73 ? 8.391 -11.521 -7.863 1.00 90.25 73 THR A O 1
ATOM 560 N N . SER A 1 74 ? 10.623 -11.474 -8.158 1.00 88.94 74 SER A N 1
ATOM 561 C CA . SER A 1 74 ? 10.939 -12.116 -6.876 1.00 88.94 74 SER A CA 1
ATOM 562 C C . SER A 1 74 ? 10.448 -11.284 -5.694 1.00 88.94 74 SER A C 1
ATOM 564 O O . SER A 1 74 ? 9.783 -11.820 -4.812 1.00 88.94 74 SER A O 1
ATOM 566 N N . PHE A 1 75 ? 10.692 -9.972 -5.723 1.00 86.88 75 PHE A N 1
ATOM 567 C CA . PHE A 1 75 ? 10.244 -9.045 -4.690 1.00 86.88 75 PHE A CA 1
ATOM 568 C C . PHE A 1 75 ? 8.716 -9.056 -4.528 1.00 86.88 75 PHE A C 1
ATOM 570 O O . PHE A 1 75 ? 8.234 -9.183 -3.407 1.00 86.88 75 PHE A O 1
ATOM 577 N N . LYS A 1 76 ? 7.930 -9.037 -5.619 1.00 83.38 76 LYS A N 1
ATOM 578 C CA . LYS A 1 76 ? 6.460 -9.200 -5.541 1.00 83.38 76 LYS A CA 1
ATOM 579 C C . LYS A 1 76 ? 6.057 -10.515 -4.868 1.00 83.38 76 LYS A C 1
ATOM 581 O O . LYS A 1 76 ? 5.115 -10.546 -4.077 1.00 83.38 76 LYS A O 1
ATOM 586 N N . GLY A 1 77 ? 6.764 -11.602 -5.177 1.00 83.50 77 GLY A N 1
ATOM 587 C CA . GLY A 1 77 ? 6.534 -12.904 -4.554 1.00 83.50 77 GLY A CA 1
ATOM 588 C C . GLY A 1 77 ? 6.824 -12.906 -3.050 1.00 83.50 77 GLY A C 1
ATOM 589 O O . GLY A 1 77 ? 6.043 -13.456 -2.276 1.00 83.50 77 GLY A O 1
ATOM 590 N N . GLU A 1 78 ? 7.921 -12.279 -2.626 1.00 80.25 78 GLU A N 1
ATOM 591 C CA . GLU A 1 78 ? 8.288 -12.137 -1.211 1.00 80.25 78 GLU A CA 1
ATOM 592 C C . GLU A 1 78 ? 7.312 -11.241 -0.451 1.00 80.25 78 GLU A C 1
ATOM 594 O O . GLU A 1 78 ? 6.870 -11.615 0.634 1.00 80.25 78 GLU A O 1
ATOM 599 N N . LEU A 1 79 ? 6.906 -10.116 -1.044 1.00 76.75 79 LEU A N 1
ATOM 600 C CA . LEU A 1 79 ? 5.904 -9.230 -0.460 1.00 76.75 79 LEU A CA 1
ATOM 601 C C . LEU A 1 79 ? 4.585 -9.958 -0.208 1.00 76.75 79 LEU A C 1
ATOM 603 O O . LEU A 1 79 ? 4.020 -9.829 0.874 1.00 76.75 79 LEU A O 1
ATOM 607 N N . LYS A 1 80 ? 4.120 -10.775 -1.161 1.00 77.88 80 LYS A N 1
ATOM 608 C CA . LYS A 1 80 ? 2.902 -11.573 -0.977 1.00 77.88 80 LYS A CA 1
ATOM 609 C C . LYS A 1 80 ? 3.031 -12.551 0.195 1.00 77.88 80 LYS A C 1
ATOM 611 O O . LYS A 1 80 ? 2.119 -12.653 1.008 1.00 77.88 80 LYS A O 1
ATOM 616 N N . LYS A 1 81 ? 4.173 -13.230 0.324 1.00 76.25 81 LYS A N 1
ATOM 617 C CA . LYS A 1 81 ? 4.427 -14.143 1.452 1.00 76.25 81 LYS A CA 1
ATOM 618 C C . LYS A 1 81 ? 4.468 -13.406 2.790 1.00 76.25 81 LYS A C 1
ATOM 620 O O . LYS A 1 81 ? 3.922 -13.893 3.774 1.00 76.25 81 LYS A O 1
ATOM 625 N N . HIS A 1 82 ? 5.114 -12.241 2.832 1.00 73.12 82 HIS A N 1
ATOM 626 C CA . HIS A 1 82 ? 5.188 -11.430 4.044 1.00 73.12 82 HIS A CA 1
ATOM 627 C C . HIS A 1 82 ? 3.812 -10.881 4.437 1.00 73.12 82 HIS A C 1
ATOM 629 O O . HIS A 1 82 ? 3.467 -10.885 5.616 1.00 73.12 82 HIS A O 1
ATOM 635 N N . GLN A 1 83 ? 3.004 -10.480 3.453 1.00 70.69 83 GLN A N 1
ATOM 636 C CA . GLN A 1 83 ? 1.615 -10.076 3.652 1.00 70.69 83 GLN A CA 1
ATOM 637 C C . GLN A 1 83 ? 0.796 -11.214 4.276 1.00 70.69 83 GLN A C 1
ATOM 639 O O . GLN A 1 83 ? 0.181 -11.018 5.317 1.00 70.69 83 GLN A O 1
ATOM 644 N N . GLU A 1 84 ? 0.848 -12.422 3.709 1.00 73.44 84 GLU A N 1
ATOM 645 C CA . GLU A 1 84 ? 0.137 -13.593 4.245 1.00 73.44 84 GLU A CA 1
ATOM 646 C C . GLU A 1 84 ? 0.576 -13.935 5.683 1.00 73.44 84 GLU A C 1
ATOM 648 O O . GLU A 1 84 ? -0.257 -14.238 6.541 1.00 73.44 84 GLU A O 1
ATOM 653 N N . ALA A 1 85 ? 1.878 -13.844 5.978 1.00 71.75 85 ALA A N 1
ATOM 654 C CA . ALA A 1 85 ? 2.408 -14.066 7.323 1.00 71.75 85 ALA A CA 1
ATOM 655 C C . ALA A 1 85 ? 1.959 -12.979 8.318 1.00 71.75 85 ALA A C 1
ATOM 657 O O . ALA A 1 85 ? 1.579 -13.288 9.450 1.00 71.75 85 ALA A O 1
ATOM 658 N N . SER A 1 86 ? 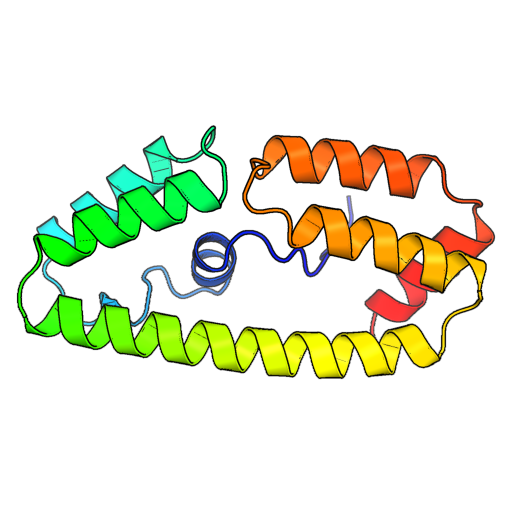1.967 -11.714 7.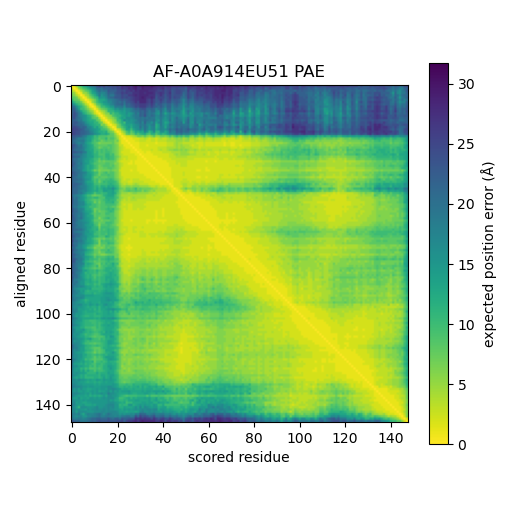890 1.00 68.50 86 SER A N 1
ATOM 659 C CA . SER A 1 86 ? 1.503 -10.579 8.690 1.00 68.50 86 SER A CA 1
ATOM 660 C C . SER A 1 86 ? 0.003 -10.676 8.972 1.00 68.50 86 SER A C 1
ATOM 662 O O . SER A 1 86 ? -0.412 -10.514 10.116 1.00 68.50 86 SER A O 1
ATOM 664 N N . GLU A 1 87 ? -0.807 -11.061 7.983 1.00 72.69 87 GLU A N 1
ATOM 665 C CA . GLU A 1 87 ? -2.241 -11.306 8.157 1.00 72.69 87 GLU A CA 1
ATOM 666 C C . GLU A 1 87 ? -2.524 -12.455 9.129 1.00 72.69 87 GLU A C 1
ATOM 668 O O . GLU A 1 87 ? -3.468 -12.384 9.916 1.00 72.69 87 GLU A O 1
ATOM 673 N N . ALA A 1 88 ? -1.714 -13.516 9.115 1.00 73.81 88 ALA A N 1
ATOM 674 C CA . ALA A 1 88 ? -1.849 -14.606 10.076 1.00 73.81 88 ALA A CA 1
ATOM 675 C C . ALA A 1 88 ? -1.546 -14.141 11.514 1.00 73.81 88 ALA A C 1
ATOM 677 O O . ALA A 1 88 ? -2.300 -14.463 12.437 1.00 73.81 88 ALA A O 1
ATOM 678 N N . ALA A 1 89 ? -0.488 -13.345 11.704 1.00 74.06 89 ALA A N 1
ATOM 679 C CA . ALA A 1 89 ? -0.158 -12.751 12.999 1.00 74.06 89 ALA A CA 1
ATOM 680 C C . ALA A 1 89 ? -1.244 -11.766 13.467 1.00 74.06 89 ALA A C 1
ATOM 682 O O . ALA A 1 89 ? -1.649 -11.795 14.632 1.00 74.06 89 ALA A O 1
ATOM 683 N N . HIS A 1 90 ? -1.771 -10.959 12.544 1.00 76.56 90 HIS A N 1
ATOM 684 C CA . HIS A 1 90 ? -2.879 -10.040 12.783 1.00 76.56 90 HIS A CA 1
ATOM 685 C C . HIS A 1 90 ? -4.133 -10.784 13.251 1.00 76.56 90 HIS A C 1
ATOM 687 O O . HIS A 1 90 ? -4.663 -10.490 14.320 1.00 76.56 90 HIS A O 1
ATOM 693 N N . LYS A 1 91 ? -4.546 -11.844 12.543 1.00 77.19 91 LYS A N 1
ATOM 694 C CA . LYS A 1 91 ? -5.679 -12.698 12.950 1.00 77.19 91 LYS A CA 1
ATOM 695 C C . LYS A 1 91 ? -5.496 -13.287 14.350 1.00 77.19 91 LYS A C 1
ATOM 697 O O . LYS A 1 91 ? -6.457 -13.350 15.117 1.00 77.19 91 LYS A O 1
ATOM 702 N N . ALA A 1 92 ? -4.278 -13.697 14.709 1.00 78.44 92 ALA A N 1
ATOM 703 C CA . ALA A 1 92 ? -3.984 -14.208 16.047 1.00 78.44 92 ALA A CA 1
ATOM 704 C C . ALA A 1 92 ? -4.102 -13.126 17.140 1.00 78.44 92 ALA A C 1
ATOM 706 O O . ALA A 1 92 ? -4.538 -13.426 18.255 1.00 78.44 92 ALA A O 1
ATOM 707 N N . ALA A 1 93 ? -3.746 -11.875 16.835 1.00 75.31 93 ALA A N 1
ATOM 708 C CA . ALA A 1 93 ? -3.932 -10.743 17.741 1.00 75.31 93 ALA A CA 1
ATOM 709 C C . ALA A 1 93 ? -5.421 -10.390 17.898 1.00 75.31 93 ALA A C 1
ATOM 711 O O . ALA A 1 93 ? -5.923 -10.330 19.022 1.00 75.31 93 ALA A O 1
ATOM 712 N N . VAL A 1 94 ? -6.142 -10.273 16.779 1.00 78.31 94 VAL A N 1
ATOM 713 C CA . VAL A 1 94 ? -7.581 -9.968 16.727 1.00 78.31 94 VAL A CA 1
ATOM 714 C C . VAL A 1 94 ? -8.417 -11.038 17.428 1.00 78.31 94 VAL A C 1
ATOM 716 O O . VAL A 1 94 ? -9.453 -10.733 18.013 1.00 78.31 94 VAL A O 1
ATOM 719 N N . ALA A 1 95 ? -7.969 -12.297 17.468 1.00 82.25 95 ALA A N 1
ATOM 720 C CA . ALA A 1 95 ? -8.673 -13.357 18.192 1.00 82.25 95 ALA A CA 1
ATOM 721 C C . ALA A 1 95 ? -8.923 -13.014 19.676 1.00 82.25 95 ALA A C 1
ATOM 723 O O . ALA A 1 95 ? -9.947 -13.428 20.231 1.00 82.25 95 ALA A O 1
ATOM 724 N N . LYS A 1 96 ? -8.033 -12.220 20.289 1.00 83.50 96 LYS A N 1
ATOM 725 C CA . LYS A 1 96 ? -8.089 -11.793 21.698 1.00 83.50 96 LYS A CA 1
ATOM 726 C C . LYS A 1 96 ? -8.993 -10.578 21.942 1.00 83.50 96 LYS A C 1
ATOM 728 O O . LYS A 1 96 ? -9.189 -10.216 23.096 1.00 83.50 96 LYS A O 1
ATOM 733 N N . PHE A 1 97 ? -9.518 -9.958 20.886 1.00 83.06 97 PHE A N 1
ATOM 734 C CA . PHE A 1 97 ? -10.330 -8.746 20.982 1.00 83.06 97 PHE A CA 1
ATOM 735 C C . PHE A 1 97 ? -11.775 -9.060 21.393 1.00 83.06 97 PHE A C 1
ATOM 737 O O . PHE A 1 97 ? -12.302 -10.154 21.139 1.00 83.06 97 PHE A O 1
ATOM 744 N N . SER A 1 98 ? -12.434 -8.064 21.979 1.00 86.88 98 SER A N 1
ATOM 745 C CA . SER A 1 98 ? -13.878 -8.003 22.168 1.00 86.88 98 SER A CA 1
ATOM 746 C C . SER A 1 98 ? -14.618 -8.056 20.826 1.00 86.88 98 SER A C 1
ATOM 748 O O . SER A 1 98 ? -14.041 -7.822 19.763 1.00 86.88 98 SER A O 1
ATOM 750 N N . ALA A 1 99 ? -15.914 -8.379 20.853 1.00 88.25 99 ALA A N 1
ATOM 751 C CA . ALA A 1 99 ? -16.726 -8.439 19.635 1.00 88.25 99 ALA A CA 1
ATOM 752 C C . ALA A 1 99 ? -16.740 -7.094 18.883 1.00 88.25 99 ALA A C 1
ATOM 754 O O . ALA A 1 99 ? -16.601 -7.069 17.660 1.00 88.25 99 ALA A O 1
ATOM 755 N N . ASP A 1 100 ? -16.819 -5.983 19.619 1.00 82.94 100 ASP A N 1
ATOM 756 C CA . ASP A 1 100 ? -16.808 -4.639 19.041 1.00 82.94 100 ASP A CA 1
ATOM 757 C C . ASP A 1 100 ? -15.441 -4.290 18.438 1.00 82.94 100 ASP A C 1
ATOM 759 O O . ASP A 1 100 ? -15.373 -3.742 17.337 1.00 82.94 100 ASP A O 1
ATOM 763 N N . ALA A 1 101 ? -14.345 -4.652 19.115 1.00 80.94 101 ALA A N 1
ATOM 764 C CA . ALA A 1 101 ? -12.996 -4.434 18.603 1.00 80.94 101 ALA A CA 1
ATOM 765 C C . ALA A 1 101 ? -12.687 -5.317 17.378 1.00 80.94 101 ALA A C 1
ATOM 767 O O . ALA A 1 101 ? -12.050 -4.841 16.441 1.00 80.94 101 ALA A O 1
ATOM 768 N N . LYS A 1 102 ? -13.206 -6.552 17.315 1.00 85.06 102 LYS A N 1
ATOM 769 C CA . LYS A 1 102 ? -13.145 -7.403 16.109 1.00 85.06 102 LYS A CA 1
ATOM 770 C C . LYS A 1 102 ? -13.889 -6.774 14.934 1.00 85.06 102 LYS A C 1
ATOM 772 O O . LYS A 1 102 ? -13.334 -6.667 13.847 1.00 85.06 102 LYS A O 1
ATOM 777 N N . GLY A 1 103 ? -15.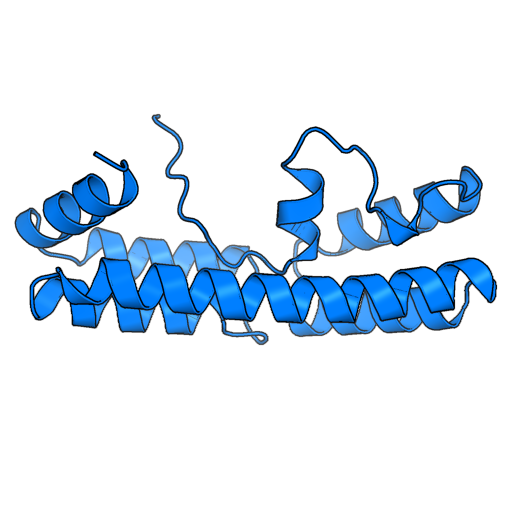114 -6.298 15.158 1.00 85.00 103 GLY A N 1
ATOM 778 C CA . GLY A 1 103 ? -15.899 -5.638 14.110 1.00 85.00 103 GLY A CA 1
ATOM 779 C C . GLY A 1 103 ? -15.280 -4.320 13.629 1.00 85.00 103 GLY A C 1
ATOM 780 O O . GLY A 1 103 ? -15.425 -3.950 12.463 1.00 85.00 103 GLY A O 1
ATOM 781 N N . ALA A 1 104 ? -14.578 -3.598 14.505 1.00 83.75 104 ALA A N 1
ATOM 782 C CA . ALA A 1 104 ? -13.788 -2.433 14.121 1.00 83.75 104 ALA A CA 1
ATOM 783 C C . ALA A 1 104 ? -12.579 -2.830 13.262 1.00 83.75 104 ALA A C 1
ATOM 785 O O . ALA A 1 104 ? -12.357 -2.236 12.206 1.00 83.75 104 ALA A O 1
ATOM 786 N N . ASP A 1 105 ? -11.842 -3.855 13.685 1.00 82.12 105 ASP A N 1
ATOM 787 C CA . ASP A 1 105 ? -10.675 -4.371 12.976 1.00 82.12 105 ASP A CA 1
ATOM 788 C C . ASP A 1 105 ? -11.006 -4.880 11.567 1.00 82.12 105 ASP A C 1
ATOM 790 O O . ASP A 1 105 ? -10.312 -4.542 10.610 1.00 82.12 105 ASP A O 1
ATOM 794 N N . GLU A 1 106 ? -12.113 -5.608 11.403 1.00 86.50 106 GLU A N 1
ATOM 795 C CA . GLU A 1 106 ? -12.576 -6.076 10.092 1.00 86.50 106 GLU A CA 1
ATOM 796 C C . GLU A 1 106 ? -12.799 -4.912 9.115 1.00 86.50 106 GLU A C 1
ATOM 798 O O . GLU A 1 106 ? -12.392 -4.977 7.952 1.00 86.50 106 GLU A O 1
ATOM 803 N N . LYS A 1 107 ? -13.396 -3.808 9.586 1.00 86.62 107 LYS A N 1
ATOM 804 C CA . LYS A 1 107 ? -13.623 -2.610 8.762 1.00 86.62 107 LYS A CA 1
ATOM 805 C C . LYS A 1 107 ? -12.313 -1.909 8.411 1.00 86.62 107 LYS A C 1
ATOM 807 O O . LYS A 1 107 ? -12.133 -1.497 7.265 1.00 86.62 107 LYS A O 1
ATOM 812 N N . LEU A 1 108 ? -11.407 -1.782 9.381 1.00 83.50 108 LEU A N 1
ATOM 813 C CA . LEU A 1 108 ? -10.085 -1.190 9.173 1.00 83.50 108 LEU A CA 1
ATOM 814 C C . LEU A 1 108 ? -9.268 -2.016 8.170 1.00 83.50 108 LEU A C 1
ATOM 816 O O . LEU A 1 108 ? -8.732 -1.456 7.214 1.00 83.50 108 LEU A O 1
ATOM 820 N N . SER A 1 109 ? -9.267 -3.340 8.319 1.00 81.69 109 SER A N 1
ATOM 821 C CA . SER A 1 109 ? -8.620 -4.288 7.408 1.00 81.69 109 SER A CA 1
ATOM 822 C C . SER A 1 109 ? -9.209 -4.218 5.997 1.00 81.69 109 SER A C 1
ATOM 824 O O . SER A 1 109 ? -8.465 -4.212 5.017 1.00 81.69 109 SER A O 1
ATOM 826 N N . ALA A 1 110 ? -10.535 -4.108 5.862 1.00 85.62 110 ALA A N 1
ATOM 827 C CA . ALA A 1 110 ? -11.183 -3.969 4.560 1.00 85.62 110 ALA A CA 1
ATOM 828 C C . ALA A 1 110 ? -10.786 -2.671 3.836 1.00 85.62 110 ALA A C 1
ATOM 830 O O . ALA A 1 110 ? -10.626 -2.678 2.618 1.00 85.62 110 ALA A O 1
ATOM 831 N N . ILE A 1 111 ? -10.599 -1.562 4.562 1.00 82.81 111 ILE A N 1
ATOM 832 C CA . ILE A 1 111 ? -10.114 -0.299 3.979 1.00 82.81 111 ILE A CA 1
ATOM 833 C C . ILE A 1 111 ? -8.637 -0.401 3.611 1.00 82.81 111 ILE A C 1
ATOM 835 O O . ILE A 1 111 ? -8.258 -0.022 2.502 1.00 82.81 111 ILE A O 1
ATOM 839 N N . ALA A 1 112 ? -7.814 -0.921 4.524 1.00 78.19 112 ALA A N 1
ATOM 840 C CA . ALA A 1 112 ? -6.379 -1.060 4.320 1.00 78.19 112 ALA A CA 1
ATOM 841 C C . ALA A 1 112 ? -6.070 -1.926 3.089 1.00 78.19 112 ALA A C 1
ATOM 843 O O . ALA A 1 112 ? -5.207 -1.567 2.296 1.00 78.19 112 ALA A O 1
ATOM 844 N N . ASN A 1 113 ? -6.842 -2.990 2.864 1.00 79.31 113 ASN A N 1
ATOM 845 C CA . ASN A 1 113 ? -6.657 -3.906 1.738 1.00 79.31 113 ASN A CA 1
ATOM 846 C C . ASN A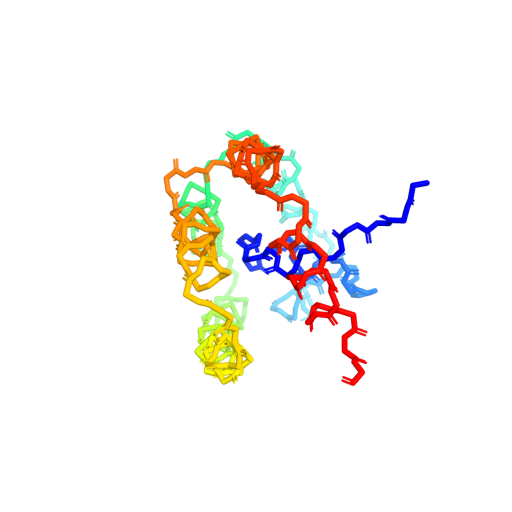 1 113 ? -7.443 -3.524 0.474 1.00 79.31 113 ASN A C 1
ATOM 848 O O . ASN A 1 113 ? -7.445 -4.292 -0.486 1.00 79.31 113 ASN A O 1
ATOM 852 N N . ASN A 1 114 ? -8.126 -2.374 0.434 1.00 81.56 114 ASN A N 1
ATOM 853 C CA . ASN A 1 114 ? -8.886 -1.975 -0.749 1.00 81.56 114 ASN A CA 1
ATOM 854 C C . ASN A 1 114 ? -7.964 -1.323 -1.799 1.00 81.56 114 ASN A C 1
ATOM 856 O O . ASN A 1 114 ? -7.493 -0.203 -1.577 1.00 81.56 114 ASN A O 1
ATOM 860 N N . PRO A 1 115 ? -7.740 -1.961 -2.964 1.00 81.00 115 PRO A N 1
ATOM 861 C CA . PRO A 1 115 ? -6.813 -1.454 -3.973 1.00 81.00 115 PRO A CA 1
ATOM 862 C C . PRO A 1 115 ? -7.394 -0.289 -4.797 1.00 81.00 115 PRO A C 1
ATOM 864 O O . PRO A 1 115 ? -6.679 0.358 -5.564 1.00 81.00 115 PRO A O 1
ATOM 867 N N . ALA A 1 116 ? -8.696 -0.024 -4.661 1.00 89.06 116 ALA A N 1
ATOM 868 C CA . ALA A 1 116 ? -9.388 1.079 -5.320 1.00 89.06 116 ALA A CA 1
ATOM 869 C C . ALA A 1 116 ? -9.341 2.387 -4.516 1.00 89.06 116 ALA A C 1
ATOM 871 O O . ALA A 1 116 ? -9.869 3.389 -4.983 1.00 89.06 116 ALA A O 1
ATOM 872 N N . LEU A 1 117 ? -8.739 2.382 -3.322 1.00 80.44 117 LEU A N 1
ATOM 873 C CA . LEU A 1 117 ? -8.547 3.582 -2.514 1.00 80.44 117 LEU A CA 1
ATOM 874 C C . LEU A 1 117 ? -7.100 4.060 -2.611 1.00 80.44 117 LEU A C 1
ATOM 876 O O . LEU A 1 117 ? -6.167 3.258 -2.585 1.00 80.44 117 LEU A O 1
ATOM 880 N N . SER A 1 118 ? -6.924 5.373 -2.683 1.00 80.81 118 SER A N 1
ATOM 881 C CA . SER A 1 118 ? -5.644 6.043 -2.453 1.00 80.81 118 SER A CA 1
ATOM 882 C C . SER A 1 118 ? -5.272 6.046 -0.969 1.00 80.81 118 SER A C 1
ATOM 884 O O . SER A 1 118 ? -6.125 5.900 -0.088 1.00 80.81 118 SER A O 1
ATOM 886 N N . ALA A 1 119 ? -3.995 6.292 -0.668 1.00 77.25 119 ALA A N 1
ATOM 887 C CA . ALA A 1 119 ? -3.519 6.429 0.711 1.00 77.25 119 ALA A CA 1
ATOM 888 C C . ALA A 1 119 ? -4.294 7.503 1.498 1.00 77.25 119 ALA A C 1
ATOM 890 O O . ALA A 1 119 ? -4.610 7.307 2.673 1.00 77.25 119 ALA A O 1
ATOM 891 N N . LYS A 1 120 ? -4.657 8.611 0.837 1.00 78.31 120 LYS A N 1
ATOM 892 C CA . LYS A 1 120 ? -5.464 9.677 1.436 1.00 78.31 120 LYS A CA 1
ATOM 893 C C . LYS A 1 120 ? -6.867 9.185 1.798 1.00 78.31 120 LYS A C 1
ATOM 895 O O . LYS A 1 120 ? -7.284 9.345 2.939 1.00 78.31 120 LYS A O 1
ATOM 900 N N . GLU A 1 121 ? -7.567 8.542 0.865 1.00 83.12 121 GLU A N 1
ATOM 901 C CA . GLU A 1 121 ? -8.920 8.022 1.113 1.00 83.12 121 GLU A CA 1
ATOM 902 C C . GLU A 1 121 ? -8.930 6.929 2.186 1.00 83.12 121 GLU A C 1
ATOM 904 O O . GLU A 1 121 ? -9.867 6.848 2.982 1.00 83.12 121 GLU A O 1
ATOM 909 N N . LYS A 1 122 ? -7.883 6.094 2.237 1.00 83.38 122 LYS A N 1
ATOM 910 C CA . LYS A 1 122 ? -7.695 5.127 3.325 1.00 83.38 122 LYS A CA 1
ATOM 911 C C . LYS A 1 122 ? -7.552 5.840 4.664 1.00 83.38 122 LYS A C 1
ATOM 913 O O . LYS A 1 122 ? -8.266 5.488 5.599 1.00 83.38 122 LYS A O 1
ATOM 918 N N . GLY A 1 123 ? -6.686 6.852 4.742 1.00 80.19 123 GLY A N 1
ATOM 919 C CA . GLY A 1 123 ? -6.488 7.661 5.946 1.00 80.19 123 GLY A CA 1
ATOM 920 C C . GLY A 1 123 ? -7.789 8.290 6.448 1.00 80.19 123 GLY A C 1
ATOM 921 O O . GLY A 1 123 ? -8.148 8.105 7.608 1.00 80.19 123 GLY A O 1
ATOM 922 N N . GLU A 1 124 ? -8.544 8.935 5.558 1.00 84.56 124 GLU A N 1
ATOM 923 C CA . GLU A 1 124 ? -9.829 9.565 5.886 1.00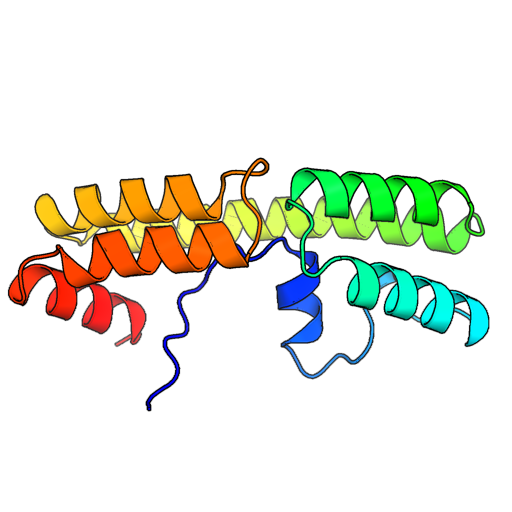 84.56 124 GLU A CA 1
ATOM 924 C C . GLU A 1 124 ? -10.861 8.548 6.402 1.00 84.56 124 GLU A C 1
ATOM 926 O O . GLU A 1 124 ? -11.522 8.779 7.415 1.00 84.56 124 GLU A O 1
ATOM 931 N N . LYS A 1 125 ? -10.993 7.388 5.747 1.00 85.81 125 LYS A N 1
ATOM 932 C CA . LYS A 1 125 ? -11.943 6.345 6.171 1.00 85.81 125 LYS A CA 1
ATOM 933 C C . LYS A 1 125 ? -11.530 5.673 7.483 1.00 85.81 125 LYS A C 1
ATOM 935 O O . LYS A 1 125 ? -12.392 5.357 8.302 1.00 85.81 125 LYS A O 1
ATOM 940 N N . ILE A 1 126 ? -10.231 5.459 7.695 1.00 82.12 126 ILE A N 1
ATOM 941 C CA . ILE A 1 126 ? -9.692 4.926 8.954 1.00 82.12 126 ILE A CA 1
ATOM 942 C C . ILE A 1 126 ? -9.969 5.906 10.099 1.00 82.12 126 ILE A C 1
ATOM 944 O O . ILE A 1 126 ? -10.472 5.493 11.144 1.00 82.12 126 ILE A O 1
ATOM 948 N N . GLU A 1 127 ? -9.719 7.202 9.900 1.00 81.69 127 GLU A N 1
ATOM 949 C CA . GLU A 1 127 ? -9.999 8.237 10.899 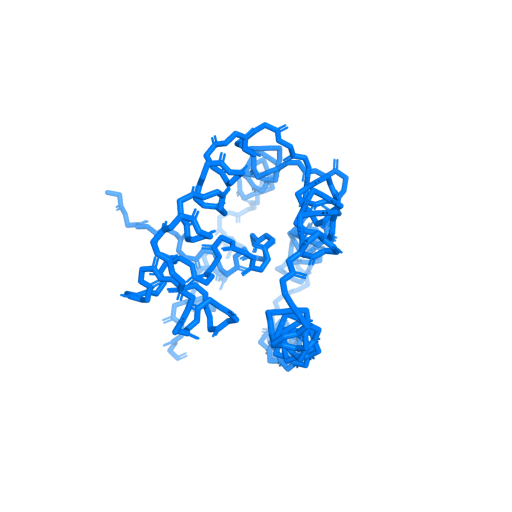1.00 81.69 127 GLU A CA 1
ATOM 950 C C . GLU A 1 127 ? -11.494 8.310 11.245 1.00 81.69 127 GLU A C 1
ATOM 952 O O . GLU A 1 127 ? -11.858 8.390 12.421 1.00 81.69 127 GLU A O 1
ATOM 957 N N . GLN A 1 128 ? -12.378 8.204 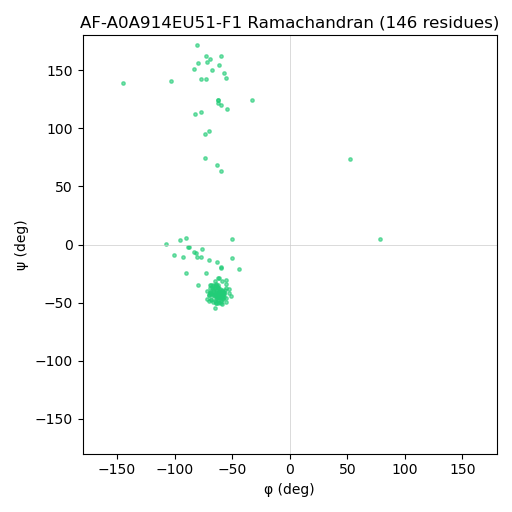10.249 1.00 87.88 128 GLN A N 1
ATOM 958 C CA . GLN A 1 128 ? -13.828 8.146 10.466 1.00 87.88 128 GLN A CA 1
ATOM 959 C C . GLN A 1 128 ? -14.242 6.949 11.330 1.00 87.88 128 GLN A C 1
ATOM 961 O O . GLN A 1 128 ? -15.070 7.098 12.229 1.00 87.88 128 GLN A O 1
ATOM 966 N N . ILE A 1 129 ? -13.652 5.771 11.105 1.00 85.44 129 ILE A N 1
ATOM 967 C CA . ILE A 1 129 ? -13.924 4.600 11.946 1.00 85.44 129 ILE A CA 1
ATOM 968 C C . ILE A 1 129 ? -13.430 4.853 13.364 1.00 85.44 129 ILE A C 1
ATOM 970 O O . ILE A 1 129 ? -14.224 4.768 14.295 1.00 85.44 129 ILE A O 1
ATOM 974 N N . ILE A 1 130 ? -12.154 5.206 13.540 1.00 81.31 130 ILE A N 1
ATOM 975 C CA . ILE A 1 130 ? -11.542 5.362 14.867 1.00 81.31 130 ILE A CA 1
ATOM 976 C C . ILE A 1 130 ? -12.253 6.453 15.680 1.00 81.31 130 ILE A C 1
ATOM 978 O O . ILE A 1 130 ? -12.538 6.266 16.865 1.00 81.31 130 ILE A O 1
ATOM 982 N N . SER A 1 131 ? -12.583 7.589 15.065 1.00 84.44 131 SER A N 1
ATOM 983 C CA . SER A 1 131 ? -13.305 8.677 15.737 1.00 84.44 131 SER A CA 1
ATOM 984 C C . SER A 1 131 ? -14.715 8.266 16.179 1.00 84.44 131 SER A C 1
ATOM 986 O O . SER A 1 131 ? -15.142 8.683 17.259 1.00 84.44 131 SER A O 1
ATOM 988 N N . GLY A 1 132 ? -15.383 7.397 15.412 1.00 85.81 132 GLY A N 1
ATOM 989 C CA . GLY A 1 132 ? -16.708 6.850 15.711 1.00 85.81 132 GLY A CA 1
ATOM 990 C C . GLY A 1 132 ? -16.737 5.681 16.703 1.00 85.81 132 GLY A C 1
ATOM 991 O O . GLY A 1 132 ? -17.818 5.308 17.160 1.00 85.81 132 GLY A O 1
ATOM 992 N N . LEU A 1 133 ? -15.589 5.095 17.061 1.00 86.12 133 LEU A N 1
ATOM 993 C CA . LEU A 1 133 ? -15.539 3.997 18.031 1.00 86.12 133 LEU A CA 1
ATOM 994 C C . LEU A 1 133 ? -15.786 4.487 19.469 1.00 86.12 133 LEU A C 1
ATOM 996 O O . LEU A 1 133 ? -15.263 5.536 19.871 1.00 86.12 133 LEU A O 1
ATOM 1000 N N . PRO A 1 134 ? -16.504 3.702 20.297 1.00 88.25 134 PRO A N 1
ATOM 1001 C CA . PRO A 1 134 ? -16.584 3.950 21.729 1.00 88.25 134 PRO A CA 1
ATOM 1002 C C . PRO A 1 134 ? -15.189 4.007 22.359 1.00 88.25 134 PRO A C 1
ATOM 1004 O O . PRO A 1 134 ? -14.297 3.237 22.000 1.00 88.25 134 PRO A O 1
ATOM 1007 N N . LYS A 1 135 ? -15.002 4.888 23.350 1.00 86.62 135 LYS A N 1
ATOM 1008 C CA . LYS A 1 135 ? -13.711 5.060 24.038 1.00 86.62 135 LYS A CA 1
ATOM 1009 C C . LYS A 1 135 ? -13.099 3.733 24.542 1.00 86.62 135 LYS A C 1
ATOM 1011 O O . LYS A 1 135 ? -11.920 3.535 24.263 1.00 86.62 135 LYS A O 1
ATOM 1016 N N . PRO A 1 136 ? -13.854 2.811 25.176 1.00 84.19 136 PRO A N 1
ATOM 1017 C CA . PRO A 1 136 ? -13.293 1.534 25.627 1.00 84.19 136 PRO A CA 1
ATOM 1018 C C . PRO A 1 136 ? -12.758 0.662 24.481 1.00 84.19 136 PRO A C 1
ATOM 1020 O O . PRO A 1 136 ? -11.736 0.004 24.637 1.00 84.19 136 PRO A O 1
ATOM 1023 N N . VAL A 1 137 ? -13.411 0.699 23.314 1.00 83.00 137 VAL A N 1
ATOM 1024 C CA . VAL A 1 137 ? -13.007 -0.065 22.123 1.00 83.00 137 VAL A CA 1
ATOM 1025 C C . VAL A 1 137 ? -11.734 0.522 21.512 1.00 83.00 137 VAL A C 1
ATOM 1027 O O . VAL A 1 137 ? -10.834 -0.221 21.133 1.00 83.00 137 VAL A O 1
ATOM 1030 N N . ARG A 1 138 ? -11.606 1.858 21.469 1.00 80.44 138 ARG A N 1
ATOM 1031 C CA . ARG A 1 138 ? -10.352 2.511 21.056 1.00 80.44 138 ARG A CA 1
ATOM 1032 C C . ARG A 1 138 ? -9.183 2.135 21.958 1.00 80.44 138 ARG A C 1
ATOM 1034 O O . ARG A 1 138 ? -8.135 1.763 21.450 1.00 80.44 138 ARG A O 1
ATOM 1041 N N . GLU A 1 139 ? -9.367 2.219 23.274 1.00 82.56 139 GLU A N 1
ATOM 1042 C CA . GLU A 1 139 ? -8.315 1.902 24.249 1.00 82.56 139 GLU A CA 1
ATOM 1043 C C . GLU A 1 139 ? -7.880 0.431 24.164 1.00 82.56 139 GLU A C 1
ATOM 1045 O O . GLU A 1 139 ? -6.694 0.127 24.293 1.00 82.56 139 GLU A O 1
ATOM 1050 N N . GLU A 1 140 ? -8.819 -0.483 23.905 1.00 79.19 140 GLU A N 1
ATOM 1051 C CA . GLU A 1 140 ? -8.528 -1.898 23.669 1.00 79.19 140 GLU A CA 1
ATOM 1052 C C . GLU A 1 140 ? -7.656 -2.101 22.421 1.00 79.19 140 GLU A C 1
ATOM 1054 O O . GLU A 1 140 ? -6.607 -2.746 22.503 1.00 79.19 140 GLU A O 1
ATOM 1059 N N . ILE A 1 141 ? -8.053 -1.507 21.291 1.00 74.00 141 ILE A N 1
ATOM 1060 C CA . ILE A 1 141 ? -7.312 -1.590 20.025 1.00 74.00 141 ILE A CA 1
ATOM 1061 C C . ILE A 1 141 ? -5.924 -0.947 20.179 1.00 74.00 141 ILE A C 1
ATOM 1063 O O . ILE A 1 141 ? -4.919 -1.534 19.784 1.00 74.00 141 ILE A O 1
ATOM 1067 N N . GLU A 1 142 ? -5.830 0.219 20.822 1.00 71.75 142 GLU A N 1
ATOM 1068 C CA . GLU A 1 142 ? -4.558 0.896 21.106 1.00 71.75 142 GLU A CA 1
ATOM 1069 C C . GLU A 1 142 ? -3.619 0.041 21.960 1.00 71.75 142 GLU A C 1
ATOM 1071 O O . GLU A 1 142 ? -2.430 -0.068 21.655 1.00 71.75 142 GLU A O 1
ATOM 1076 N N . LYS A 1 143 ? -4.137 -0.591 23.017 1.00 72.38 143 LYS A N 1
ATOM 1077 C CA . LYS A 1 143 ? -3.341 -1.450 23.897 1.00 72.38 143 LYS A CA 1
ATOM 1078 C C . LYS A 1 143 ? -2.835 -2.690 23.166 1.00 72.38 143 LYS A C 1
ATOM 1080 O O . LYS A 1 143 ? -1.691 -3.086 23.375 1.00 72.38 143 LYS A O 1
ATOM 1085 N N . ALA A 1 144 ? -3.660 -3.279 22.304 1.00 66.75 144 ALA A N 1
ATOM 1086 C CA . ALA A 1 144 ? -3.259 -4.407 21.478 1.00 66.75 144 ALA A CA 1
ATOM 1087 C C . ALA A 1 144 ? -2.161 -4.043 20.466 1.00 66.75 144 ALA A C 1
ATOM 1089 O O . ALA A 1 144 ? -1.240 -4.831 20.256 1.00 66.75 144 ALA A O 1
ATOM 1090 N N . MET A 1 145 ? -2.219 -2.839 19.886 1.00 62.75 145 MET A N 1
ATOM 1091 C CA . MET A 1 145 ? -1.207 -2.340 18.945 1.00 62.75 145 MET A CA 1
ATOM 1092 C C . MET A 1 145 ? 0.118 -1.958 19.621 1.00 62.75 145 MET A C 1
ATOM 1094 O O . MET A 1 145 ? 1.162 -1.975 18.977 1.00 62.75 145 MET A O 1
ATOM 1098 N N . GLN A 1 146 ? 0.107 -1.629 20.916 1.00 60.06 146 GLN A N 1
ATOM 1099 C CA . GLN A 1 146 ? 1.313 -1.256 21.665 1.00 60.06 146 GLN A CA 1
ATOM 1100 C C . GLN A 1 146 ? 2.212 -2.439 22.053 1.00 60.06 146 GLN A C 1
ATOM 1102 O O . GLN A 1 146 ? 3.274 -2.194 22.620 1.00 60.06 146 GLN A O 1
ATOM 1107 N N . GLY A 1 147 ? 1.818 -3.685 21.762 1.00 46.47 147 GLY A N 1
ATOM 1108 C CA . GLY A 1 147 ? 2.652 -4.867 21.981 1.00 46.47 147 GLY A CA 1
ATOM 1109 C C . GLY A 1 147 ? 3.208 -4.955 23.406 1.00 46.47 147 GLY A C 1
ATOM 1110 O O . GLY A 1 147 ? 4.393 -4.716 23.630 1.00 46.47 147 GLY A O 1
ATOM 1111 N N . LYS A 1 148 ? 2.357 -5.299 24.377 1.00 37.72 148 LYS A N 1
ATOM 1112 C CA . LYS A 1 148 ? 2.799 -5.785 25.691 1.00 37.72 148 LYS A CA 1
ATOM 1113 C C . LYS A 1 148 ? 2.241 -7.169 25.958 1.00 37.72 148 LYS A C 1
ATOM 1115 O O . LYS A 1 148 ? 1.032 -7.362 25.698 1.00 37.72 148 LYS A O 1
#

Radius of gyration: 17.44 Å; Cα contacts (8 Å, |Δi|>4): 86; chains: 1; bounding box: 40×28×45 Å

Nearest PDB structures (foldseek):
  8b6l-assembly1_O  TM=2.578E-01  e=3.879E+00  Homo sapiens

Secondary structure (DSSP, 8-state):
-----------HHHHTTTSS-SS-GGGTT--HHHHHHHHHHHHTTTTSBHHHHHHHHHHHHTTS-HHHHHHHHHHHHHHHHHHHHHHHHHHHHHTTS-HHHHHHHHHHHHHHT-TTSBHHHHHHHHHHHHHHS-HHHHHHHHHHHT--

Foldseek 3Di:
DPDPPPVQLQPPVVVQCVPVPVDDPLCVVPDPVLRVVLVVLVVVCQQPFSLVSVVSVLVSQVPDDPSSVVSVVVSVVVSVVVVVVVVVVVVVLLVPADPLLVVLVVQLVCLSPDRRDGPVRSVVSNCVSLVPDDPVSNVRNVVSSVPD

Mean predicted aligned error: 8.52 Å

Solvent-accessible surface area (backbone atoms only — not comparable to full-atom values): 8497 Å² total; per-residue (Å²): 133,83,80,79,78,66,86,60,57,49,54,71,73,59,54,50,59,71,47,94,42,91,60,55,79,47,53,67,89,56,54,72,66,63,50,49,55,51,52,53,53,56,70,71,38,78,80,38,23,40,48,55,46,51,52,49,51,52,60,51,41,74,72,48,57,70,70,42,37,52,36,42,53,50,48,54,55,50,50,52,53,52,49,55,52,50,50,52,53,47,53,61,57,49,68,76,47,55,75,68,41,38,58,49,47,54,54,48,49,54,46,38,70,36,47,86,39,23,70,62,58,35,50,54,54,47,50,54,52,61,72,70,44,57,68,72,45,48,52,50,52,51,53,64,70,65,70,124